Protein AF-A0A7R6RC54-F1 (afdb_monomer_lite)

Sequence (74 aa):
MIGATLLTSEGQRQGYEIYFKASRSGQRGGLIKLFVQSAHVRDASHKSSQPKKKIGLFVILHNIQTNQPIREPK

Structure (mmCIF, N/CA/C/O backbone):
data_AF-A0A7R6RC54-F1
#
_entry.id   AF-A0A7R6RC54-F1
#
loop_
_atom_site.group_PDB
_atom_site.id
_atom_site.type_symbol
_atom_site.label_atom_id
_atom_site.label_alt_id
_atom_site.label_comp_id
_atom_site.label_asym_id
_atom_site.label_entity_id
_atom_site.label_seq_id
_atom_site.pdbx_PDB_ins_code
_atom_site.Cartn_x
_atom_site.Cartn_y
_atom_site.Cartn_z
_atom_site.occupancy
_atom_site.B_iso_or_equiv
_atom_site.auth_seq_id
_atom_site.auth_comp_id
_atom_site.auth_asym_id
_ato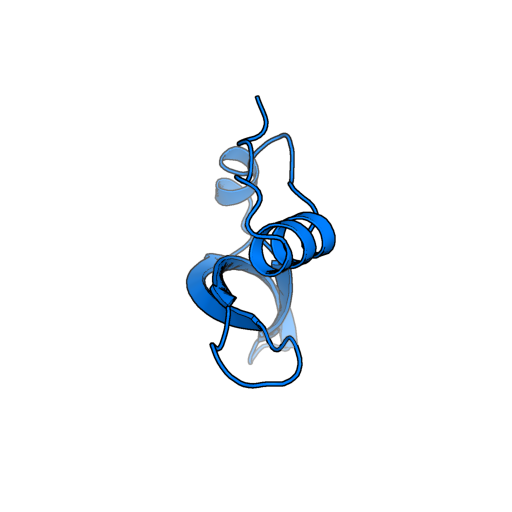m_site.auth_atom_id
_atom_site.pdbx_PDB_model_num
ATOM 1 N N . MET A 1 1 ? 1.545 2.279 -1.237 1.00 67.00 1 MET A N 1
ATOM 2 C CA . MET A 1 1 ? 2.277 1.913 -2.463 1.00 67.00 1 MET A CA 1
ATOM 3 C C . MET A 1 1 ? 3.584 1.246 -2.078 1.00 67.00 1 MET A C 1
ATOM 5 O O . MET A 1 1 ? 4.339 1.832 -1.310 1.00 67.00 1 MET A O 1
ATOM 9 N N . ILE A 1 2 ? 3.840 0.043 -2.584 1.00 69.88 2 ILE A N 1
ATOM 10 C CA . ILE A 1 2 ? 5.130 -0.648 -2.447 1.00 69.88 2 ILE A CA 1
ATOM 11 C C . ILE A 1 2 ? 5.712 -0.800 -3.853 1.00 69.88 2 ILE A C 1
ATOM 13 O O . ILE A 1 2 ? 4.979 -1.079 -4.803 1.00 69.88 2 ILE A O 1
ATOM 17 N N . GLY A 1 3 ? 7.016 -0.561 -3.992 1.00 73.94 3 GLY A N 1
ATOM 18 C CA . GLY A 1 3 ? 7.739 -0.895 -5.214 1.00 73.94 3 GLY A CA 1
ATOM 19 C C . GLY A 1 3 ? 8.159 -2.357 -5.175 1.00 73.94 3 GLY A C 1
ATOM 20 O O . GLY A 1 3 ? 8.750 -2.780 -4.186 1.00 73.94 3 GLY A O 1
ATOM 21 N N . ALA A 1 4 ? 7.873 -3.096 -6.239 1.00 75.31 4 ALA A N 1
ATOM 22 C CA . ALA A 1 4 ? 8.388 -4.444 -6.445 1.00 75.31 4 ALA A CA 1
ATOM 23 C C . ALA A 1 4 ? 9.260 -4.462 -7.702 1.00 75.31 4 ALA A C 1
ATOM 25 O O . ALA A 1 4 ? 9.013 -3.704 -8.639 1.00 75.31 4 ALA A O 1
ATOM 26 N N . THR A 1 5 ? 10.271 -5.324 -7.725 1.00 78.81 5 THR A N 1
ATOM 27 C CA . THR A 1 5 ? 11.094 -5.562 -8.914 1.00 78.81 5 THR A CA 1
ATOM 28 C C . THR A 1 5 ? 10.994 -7.038 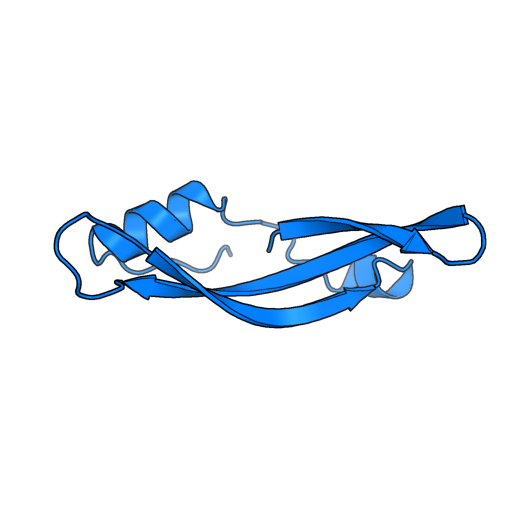-9.247 1.00 78.81 5 THR A C 1
ATOM 30 O O . THR A 1 5 ? 11.274 -7.872 -8.388 1.00 78.81 5 THR A O 1
ATOM 33 N N . LEU A 1 6 ? 10.588 -7.347 -10.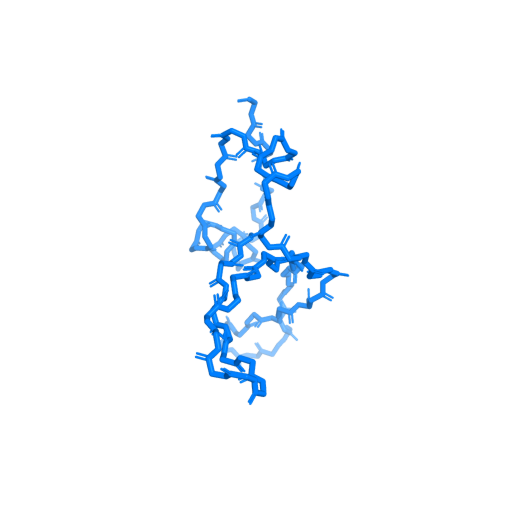474 1.00 79.38 6 LEU A N 1
ATOM 34 C CA . LEU A 1 6 ? 10.505 -8.709 -10.993 1.00 79.38 6 LEU A CA 1
ATOM 35 C C . LEU A 1 6 ? 11.544 -8.900 -12.103 1.00 79.38 6 LEU A C 1
ATOM 37 O O . LEU A 1 6 ? 11.912 -7.942 -12.785 1.00 79.38 6 LEU A O 1
ATOM 41 N N . LEU A 1 7 ? 12.023 -10.132 -12.263 1.00 83.44 7 LEU A N 1
ATOM 42 C CA . LEU A 1 7 ? 12.813 -10.554 -13.420 1.00 83.44 7 LEU A CA 1
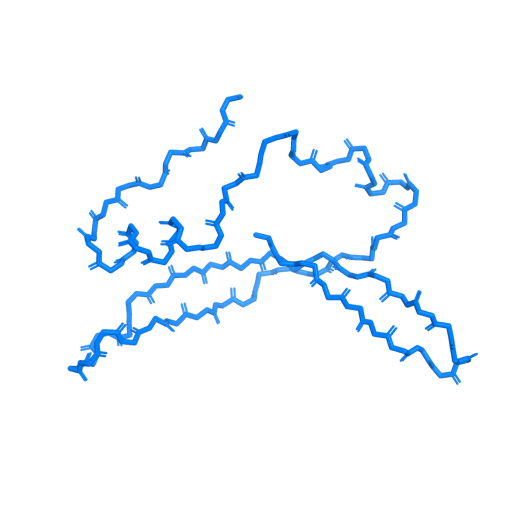ATOM 43 C C . LEU A 1 7 ? 11.854 -11.097 -14.481 1.00 83.44 7 LEU A C 1
ATOM 45 O O . LEU A 1 7 ? 11.044 -11.972 -14.173 1.00 83.44 7 LEU A O 1
ATOM 49 N N . THR A 1 8 ? 11.920 -10.561 -15.698 1.00 79.62 8 THR A N 1
ATOM 50 C CA . THR A 1 8 ? 11.147 -11.080 -16.833 1.00 79.62 8 THR A CA 1
ATOM 51 C C . THR A 1 8 ? 11.772 -12.362 -17.377 1.00 79.62 8 THR A C 1
ATOM 53 O O . THR A 1 8 ? 12.913 -12.705 -17.056 1.00 79.62 8 THR A O 1
ATOM 56 N N . SER A 1 9 ? 11.029 -13.061 -18.236 1.00 81.56 9 SER A N 1
ATOM 57 C CA . SER A 1 9 ? 11.512 -14.206 -19.017 1.00 81.56 9 SER A CA 1
ATOM 58 C C . SER A 1 9 ? 12.767 -13.887 -19.831 1.00 81.56 9 SER A C 1
ATOM 60 O O . SER A 1 9 ? 13.610 -14.761 -20.009 1.00 81.56 9 SER A O 1
ATOM 62 N N . GLU A 1 10 ? 12.935 -12.637 -20.273 1.00 85.06 10 GLU A N 1
ATOM 63 C CA . GLU A 1 10 ? 14.127 -12.178 -21.000 1.00 85.06 10 GLU A CA 1
ATOM 64 C C . GLU A 1 10 ? 15.274 -11.735 -20.069 1.00 85.06 10 GLU A C 1
ATOM 66 O O . GLU A 1 10 ? 16.252 -11.140 -20.521 1.00 85.06 10 GLU A O 1
ATOM 71 N N . GLY A 1 11 ? 15.159 -11.967 -18.756 1.00 82.56 11 GLY A N 1
ATOM 72 C CA . GLY A 1 11 ? 16.160 -11.573 -17.761 1.00 82.56 11 GLY A CA 1
ATOM 73 C C . GLY A 1 11 ? 16.200 -10.072 -17.454 1.00 82.56 11 GLY A C 1
ATOM 74 O O . GLY A 1 11 ? 17.093 -9.618 -16.734 1.00 82.56 11 GLY A O 1
ATOM 75 N N . GLN A 1 12 ? 15.245 -9.281 -17.956 1.00 83.44 12 GLN A N 1
ATOM 76 C CA . GLN A 1 12 ? 15.189 -7.848 -17.677 1.00 83.44 12 GLN A CA 1
ATOM 77 C C . GLN A 1 12 ? 14.527 -7.565 -16.327 1.00 83.44 12 GLN A C 1
ATOM 79 O O . GLN A 1 12 ? 13.604 -8.254 -15.894 1.00 83.44 12 GLN A O 1
ATOM 84 N N . ARG A 1 13 ? 14.997 -6.523 -15.633 1.00 82.56 13 ARG A N 1
ATOM 85 C CA . ARG A 1 13 ? 14.384 -6.068 -14.379 1.00 82.56 13 ARG A CA 1
ATOM 86 C C . ARG A 1 13 ? 13.213 -5.147 -14.693 1.00 82.56 13 ARG A C 1
ATOM 88 O O . ARG A 1 13 ? 13.426 -4.009 -15.103 1.00 82.56 13 ARG A O 1
ATOM 95 N N . GLN A 1 14 ? 11.996 -5.604 -14.420 1.00 83.69 14 GLN A N 1
ATOM 96 C CA . GLN A 1 14 ? 10.788 -4.799 -14.550 1.00 83.69 14 GLN A CA 1
ATOM 97 C C . GLN A 1 14 ? 10.321 -4.319 -13.175 1.00 83.69 14 GLN A C 1
ATOM 99 O O . GLN A 1 14 ? 10.018 -5.105 -12.274 1.00 83.69 14 GLN A O 1
ATOM 104 N N . GLY A 1 15 ? 10.269 -2.999 -13.004 1.00 81.75 15 GLY A N 1
ATOM 105 C CA . GLY A 1 15 ? 9.707 -2.380 -11.809 1.00 81.75 15 GLY A CA 1
ATOM 106 C C . GLY A 1 15 ? 8.182 -2.351 -11.868 1.00 81.75 15 GLY A C 1
ATOM 107 O O . GLY A 1 15 ? 7.612 -1.997 -12.899 1.00 81.75 15 GLY A O 1
ATOM 108 N N . TYR A 1 16 ? 7.538 -2.643 -10.743 1.00 80.62 16 TYR A N 1
ATOM 109 C CA . TYR A 1 16 ? 6.099 -2.540 -10.543 1.00 80.62 16 TYR A CA 1
ATOM 110 C C . TYR A 1 16 ? 5.776 -1.638 -9.359 1.00 80.62 16 TYR A C 1
ATOM 112 O O . TYR A 1 16 ? 6.525 -1.518 -8.383 1.00 80.62 16 TYR A O 1
ATOM 120 N N . GLU A 1 17 ? 4.620 -1.006 -9.450 1.00 80.19 17 GLU A N 1
ATOM 121 C CA . GLU A 1 17 ? 4.018 -0.203 -8.413 1.00 80.19 17 GLU A CA 1
ATOM 122 C C . GLU A 1 17 ? 2.717 -0.847 -7.956 1.00 80.19 17 GLU A C 1
ATOM 124 O O . GLU A 1 17 ? 1.778 -0.975 -8.735 1.00 80.19 17 GLU A O 1
ATOM 129 N N . ILE A 1 18 ? 2.673 -1.266 -6.692 1.00 81.31 18 ILE A N 1
ATOM 130 C CA . ILE A 1 18 ? 1.541 -2.010 -6.142 1.00 81.31 18 ILE A CA 1
ATOM 131 C C . ILE A 1 18 ? 0.772 -1.119 -5.168 1.00 81.31 18 ILE A C 1
ATOM 133 O O . ILE A 1 18 ? 1.328 -0.596 -4.189 1.00 81.31 18 ILE A O 1
ATOM 137 N N . TYR A 1 19 ? -0.524 -0.979 -5.426 1.00 82.00 19 TYR A N 1
ATOM 138 C CA . TYR A 1 19 ? -1.489 -0.300 -4.575 1.00 82.00 19 TYR A CA 1
ATOM 139 C C . TYR A 1 19 ? -2.251 -1.341 -3.765 1.00 82.00 19 TYR A C 1
ATOM 141 O O . TYR A 1 19 ? -2.674 -2.373 -4.283 1.00 82.00 19 TYR A O 1
ATOM 149 N N . PHE A 1 20 ? -2.414 -1.082 -2.473 1.00 84.38 20 PHE A N 1
ATOM 150 C CA . PHE A 1 20 ? -3.060 -2.006 -1.552 1.00 84.38 20 PHE A CA 1
ATOM 151 C C . PHE A 1 20 ? -3.949 -1.259 -0.569 1.00 84.38 20 PHE A C 1
ATOM 153 O O . PHE A 1 20 ? -3.683 -0.110 -0.211 1.00 84.38 20 PHE A O 1
ATOM 160 N N . LYS A 1 21 ? -4.974 -1.960 -0.095 1.00 86.62 21 LYS A N 1
ATOM 161 C CA . LYS A 1 21 ? -5.796 -1.583 1.049 1.00 86.62 21 LYS A CA 1
ATOM 162 C C . LYS A 1 21 ? -5.353 -2.404 2.254 1.00 86.62 21 LYS A C 1
ATOM 164 O O . LYS A 1 21 ? -5.056 -3.587 2.121 1.00 86.62 21 LYS A O 1
ATOM 169 N N . ALA A 1 22 ? -5.317 -1.786 3.427 1.00 88.19 22 ALA A N 1
ATOM 170 C CA . ALA A 1 22 ? -5.000 -2.465 4.677 1.00 88.19 22 ALA A CA 1
ATOM 171 C C . ALA A 1 22 ? -6.241 -2.531 5.576 1.00 88.19 22 ALA A C 1
ATOM 173 O O . ALA A 1 22 ? -7.029 -1.585 5.614 1.00 88.19 22 ALA A O 1
ATOM 174 N N . SER A 1 23 ? -6.423 -3.632 6.306 1.00 88.56 23 SER A N 1
ATOM 175 C CA . SER A 1 23 ? -7.452 -3.739 7.346 1.00 88.56 23 SER A CA 1
ATOM 176 C C . SER A 1 23 ? -6.994 -4.602 8.521 1.00 88.56 23 SER A C 1
ATOM 178 O O . SER A 1 23 ? -6.074 -5.412 8.405 1.00 88.56 23 SER A O 1
ATOM 180 N N . ARG A 1 24 ? -7.635 -4.437 9.682 1.00 87.25 24 ARG A N 1
ATOM 181 C CA . ARG A 1 24 ? -7.379 -5.297 10.844 1.00 87.25 24 ARG A CA 1
ATOM 182 C C . ARG A 1 24 ? -7.887 -6.713 10.565 1.00 87.25 24 ARG A C 1
ATOM 184 O O . ARG A 1 24 ? -8.974 -6.890 10.020 1.00 87.25 24 ARG A O 1
ATOM 191 N N . SER A 1 25 ? -7.118 -7.730 10.957 1.00 83.19 25 SER A N 1
ATOM 192 C CA . SER A 1 25 ? -7.526 -9.126 10.746 1.00 83.19 25 SER A CA 1
ATOM 193 C C . SER A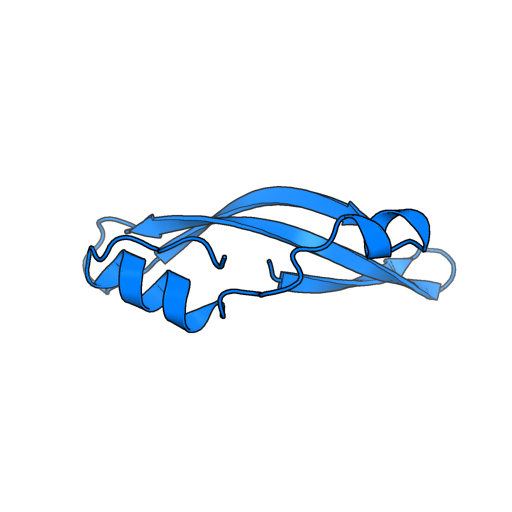 1 25 ? -8.686 -9.573 11.644 1.00 83.19 25 SER A C 1
ATOM 195 O O . SER A 1 25 ? -9.358 -10.542 11.295 1.00 83.19 25 SER A O 1
ATOM 197 N N . GLY A 1 26 ? -8.925 -8.869 12.761 1.00 74.75 26 GLY A N 1
ATOM 198 C CA . GLY A 1 26 ? -9.917 -9.216 13.787 1.00 74.75 26 GLY A CA 1
ATOM 199 C C . GLY A 1 26 ? -9.470 -10.332 14.742 1.00 74.75 26 GLY A C 1
ATOM 200 O O . GLY A 1 26 ? -10.121 -10.558 15.755 1.00 74.75 26 GLY A O 1
ATOM 201 N N . GLN A 1 27 ? -8.350 -11.004 14.457 1.00 73.44 27 GLN A N 1
ATOM 202 C CA . GLN A 1 27 ? -7.794 -12.065 15.297 1.00 73.44 27 GLN A CA 1
ATOM 203 C C . GLN A 1 27 ? -6.912 -11.483 16.415 1.00 73.44 27 GLN A C 1
ATOM 205 O O . GLN A 1 27 ? -6.249 -10.455 16.233 1.00 73.44 27 GLN A O 1
ATOM 210 N N . ARG A 1 28 ? -6.887 -12.146 17.584 1.00 63.75 28 ARG A N 1
ATOM 211 C CA . ARG A 1 28 ? -5.941 -11.825 18.670 1.00 63.75 28 ARG A CA 1
ATOM 212 C C . ARG A 1 28 ? -4.514 -11.926 18.120 1.00 63.75 28 ARG A C 1
ATOM 214 O O . ARG A 1 28 ? -4.153 -12.961 17.576 1.00 63.75 28 ARG A O 1
ATOM 221 N N . GLY A 1 29 ? -3.726 -10.856 18.251 1.00 68.44 29 GLY A N 1
ATOM 222 C CA . GLY A 1 29 ? -2.321 -10.838 17.813 1.00 68.44 29 GLY A CA 1
ATOM 223 C C . GLY A 1 29 ? -1.917 -9.700 16.872 1.00 68.44 29 GLY A C 1
ATOM 224 O O . GLY A 1 29 ? -0.800 -9.706 16.372 1.00 68.44 29 GLY A O 1
ATOM 225 N N . GLY A 1 30 ? -2.783 -8.714 16.608 1.00 74.19 30 GLY A N 1
ATOM 226 C CA . GLY A 1 30 ? -2.369 -7.480 15.915 1.00 74.19 30 GLY A CA 1
ATOM 227 C C . GLY A 1 30 ? -2.045 -7.637 14.422 1.00 74.19 30 GLY A C 1
ATOM 228 O O . GLY A 1 30 ? -1.489 -6.717 13.819 1.00 74.19 30 GLY A O 1
ATOM 229 N N . LEU A 1 31 ? -2.413 -8.768 13.812 1.00 83.19 31 LEU A N 1
ATOM 230 C CA . LEU 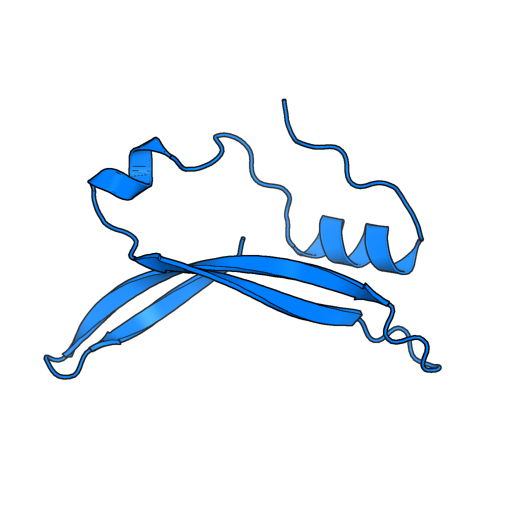A 1 31 ? -2.185 -9.039 12.391 1.00 83.19 31 LEU A CA 1
ATOM 231 C C . LEU A 1 31 ? -3.006 -8.092 11.499 1.00 83.19 31 LEU A C 1
ATOM 233 O O . LEU A 1 31 ? -4.198 -7.856 11.742 1.00 83.19 31 LEU A O 1
ATOM 237 N N . ILE A 1 32 ? -2.375 -7.601 10.431 1.00 86.44 32 ILE A N 1
ATOM 238 C CA . ILE A 1 32 ? -2.975 -6.726 9.417 1.00 86.44 32 ILE A CA 1
ATOM 239 C C . ILE A 1 32 ? -3.133 -7.508 8.114 1.00 86.44 32 ILE A C 1
ATOM 241 O O . ILE A 1 32 ? -2.211 -8.184 7.666 1.00 86.44 32 ILE A O 1
ATOM 245 N N . LYS A 1 33 ? -4.302 -7.382 7.486 1.00 88.31 33 LYS A N 1
ATOM 246 C CA . LYS A 1 33 ? -4.575 -7.894 6.144 1.00 88.31 33 LYS A CA 1
ATOM 247 C C . LYS A 1 33 ? -4.186 -6.835 5.117 1.00 88.31 33 LYS A C 1
ATOM 249 O O . LYS A 1 33 ? -4.632 -5.692 5.222 1.00 88.31 33 LYS A O 1
ATOM 254 N N . LEU A 1 34 ? -3.384 -7.221 4.129 1.00 88.06 34 LEU A N 1
ATOM 255 C CA . LEU A 1 34 ? -3.055 -6.400 2.965 1.00 88.06 34 LEU A CA 1
ATOM 256 C C . LEU A 1 34 ? -3.763 -6.975 1.740 1.00 88.06 34 LEU A C 1
ATOM 258 O O . LEU A 1 34 ? -3.529 -8.118 1.363 1.00 88.06 34 LEU A O 1
ATOM 262 N N . PHE A 1 35 ? -4.623 -6.175 1.123 1.00 86.25 35 PHE A N 1
ATOM 263 C CA . PHE A 1 35 ? -5.352 -6.530 -0.087 1.00 86.25 35 PHE A CA 1
ATOM 264 C C . PHE A 1 35 ? -4.763 -5.758 -1.253 1.00 86.25 35 PHE A C 1
ATOM 266 O O . PHE A 1 35 ? -4.856 -4.530 -1.280 1.00 86.25 35 PHE A O 1
ATOM 273 N N . VAL A 1 36 ? -4.182 -6.460 -2.221 1.00 82.62 36 VAL A N 1
ATOM 274 C CA . VAL A 1 36 ? -3.750 -5.839 -3.477 1.00 82.62 36 VAL A CA 1
ATOM 275 C C . VAL A 1 36 ? -4.985 -5.286 -4.192 1.00 82.62 36 VAL A C 1
ATOM 277 O O . VAL A 1 36 ? -5.998 -5.969 -4.299 1.00 82.62 36 VAL A O 1
ATOM 280 N N . GLN A 1 37 ? -4.926 -4.022 -4.604 1.00 82.12 37 GLN A N 1
ATOM 281 C CA . GLN A 1 37 ? -5.996 -3.340 -5.339 1.00 82.12 37 GLN A CA 1
ATOM 282 C C . GLN A 1 37 ? -5.636 -3.224 -6.820 1.00 82.12 37 GLN A C 1
ATOM 284 O O . GLN A 1 37 ? -6.446 -3.551 -7.679 1.00 82.12 37 GLN A O 1
ATOM 289 N N . SER A 1 38 ? -4.408 -2.797 -7.115 1.00 79.06 38 SER A N 1
ATOM 290 C CA . SER A 1 38 ? -3.881 -2.725 -8.476 1.00 79.06 38 SER A CA 1
ATOM 291 C C . SER A 1 38 ? -2.358 -2.843 -8.479 1.00 79.06 38 SER A C 1
ATOM 293 O O . SER A 1 38 ? -1.695 -2.617 -7.459 1.00 79.06 38 SER A O 1
ATOM 295 N N . ALA A 1 39 ? -1.800 -3.204 -9.632 1.00 80.75 39 ALA A N 1
ATOM 296 C CA . ALA A 1 39 ? -0.368 -3.205 -9.882 1.00 80.75 39 ALA A CA 1
ATOM 297 C C . ALA A 1 39 ? -0.097 -2.609 -11.266 1.00 80.75 39 ALA A C 1
ATOM 299 O O . ALA A 1 39 ? -0.707 -3.026 -12.248 1.00 80.75 39 ALA A O 1
ATOM 300 N N . HIS A 1 40 ? 0.814 -1.644 -11.338 1.00 80.88 40 HIS A N 1
ATOM 301 C CA . HIS A 1 40 ? 1.157 -0.941 -12.571 1.00 80.88 40 HIS A CA 1
ATOM 302 C C . HIS A 1 40 ? 2.640 -1.094 -12.883 1.00 80.88 40 HIS A C 1
ATOM 304 O O . HIS A 1 40 ? 3.481 -1.095 -11.981 1.00 80.88 40 HIS A O 1
ATOM 310 N N . VAL A 1 41 ? 2.967 -1.223 -14.166 1.00 81.94 41 VAL A N 1
ATOM 311 C CA . VAL A 1 41 ? 4.353 -1.238 -14.633 1.00 81.94 41 VAL A CA 1
ATOM 312 C C . VAL A 1 41 ? 4.951 0.154 -14.436 1.00 81.94 41 VAL A C 1
ATOM 314 O O . VAL A 1 41 ? 4.332 1.167 -14.755 1.00 81.94 41 VAL A O 1
ATOM 317 N N . ARG A 1 42 ? 6.170 0.221 -13.898 1.00 75.62 42 ARG A N 1
ATOM 318 C CA . ARG A 1 42 ? 6.931 1.469 -13.811 1.00 75.62 42 ARG A CA 1
ATOM 319 C C . ARG A 1 42 ? 7.557 1.776 -15.164 1.00 75.62 42 ARG A C 1
ATOM 321 O O . ARG A 1 42 ? 8.728 1.480 -15.387 1.00 75.62 42 ARG A O 1
ATOM 328 N N . ASP A 1 43 ? 6.768 2.360 -16.050 1.00 77.75 43 ASP A N 1
ATOM 329 C CA . ASP A 1 43 ? 7.233 2.919 -17.316 1.00 77.75 43 ASP A CA 1
ATOM 330 C C . ASP A 1 43 ? 7.377 4.454 -17.238 1.00 77.75 43 ASP A C 1
ATOM 332 O O . ASP A 1 43 ? 7.072 5.094 -16.224 1.00 77.75 43 ASP A O 1
ATOM 336 N N . ALA A 1 44 ? 7.917 5.057 -18.300 1.00 68.88 44 ALA A N 1
ATOM 337 C CA . ALA A 1 44 ? 8.130 6.502 -18.365 1.00 68.88 44 ALA A CA 1
ATOM 338 C C . ALA A 1 44 ? 6.812 7.299 -18.304 1.00 68.88 44 ALA A C 1
ATOM 340 O O . ALA A 1 44 ? 6.798 8.395 -17.745 1.00 68.88 44 ALA A O 1
ATOM 341 N N . SER A 1 45 ? 5.709 6.736 -18.808 1.00 67.88 45 SER A N 1
ATOM 342 C CA . SER A 1 45 ? 4.374 7.337 -18.734 1.00 67.88 45 SER A CA 1
ATOM 343 C C . SER A 1 45 ? 3.781 7.315 -17.323 1.00 67.88 45 SER A C 1
ATOM 345 O O . SER A 1 45 ? 3.117 8.272 -16.939 1.00 67.88 45 SER A O 1
ATOM 347 N N . HIS A 1 46 ? 4.063 6.290 -16.515 1.00 65.19 46 HIS A N 1
ATOM 348 C CA . HIS A 1 46 ? 3.549 6.158 -15.147 1.00 65.19 46 HIS A CA 1
ATOM 349 C C . HIS A 1 46 ? 4.315 7.006 -14.123 1.00 65.19 46 HIS A C 1
ATOM 351 O O . HIS A 1 46 ? 3.817 7.282 -13.033 1.00 65.19 46 HIS A O 1
ATOM 357 N N . LYS A 1 47 ? 5.528 7.471 -14.452 1.00 62.69 47 LYS A N 1
ATOM 358 C CA . LYS A 1 47 ? 6.268 8.399 -13.576 1.00 62.69 47 LYS A CA 1
ATOM 359 C C . LYS A 1 47 ? 5.518 9.714 -13.331 1.00 62.69 47 LYS A C 1
ATOM 361 O O . LYS A 1 47 ? 5.707 10.303 -12.270 1.00 62.69 47 LYS A O 1
ATOM 366 N N . SER A 1 48 ? 4.694 10.177 -14.274 1.00 59.66 48 SER A N 1
ATOM 367 C CA . SER A 1 48 ? 3.968 11.451 -14.155 1.00 59.66 48 SER A CA 1
ATOM 368 C C . SER A 1 48 ? 2.701 11.360 -13.293 1.00 59.66 48 SER A C 1
ATOM 370 O O . SER A 1 48 ? 2.288 12.373 -12.732 1.00 59.66 48 SER A O 1
ATOM 372 N N . SER A 1 49 ? 2.116 10.165 -13.137 1.00 64.56 49 SER A N 1
ATOM 373 C CA . SER A 1 49 ? 0.898 9.924 -12.347 1.00 64.56 49 SER A CA 1
ATOM 374 C C . SER A 1 49 ? 1.174 9.608 -10.873 1.00 64.56 49 SER A C 1
ATOM 376 O O . SER A 1 49 ? 0.242 9.477 -10.078 1.00 64.56 49 SER A O 1
ATOM 378 N N . GLN A 1 50 ? 2.446 9.500 -10.476 1.00 66.69 50 GLN A N 1
ATOM 379 C CA . GLN A 1 50 ? 2.810 9.154 -9.108 1.00 66.69 50 GLN A CA 1
ATOM 380 C C . GLN A 1 50 ? 2.481 10.297 -8.123 1.00 66.69 50 GLN A C 1
ATOM 382 O O . GLN A 1 50 ? 2.855 11.449 -8.365 1.00 66.69 50 GLN A O 1
ATOM 387 N N . PRO A 1 51 ? 1.877 10.001 -6.952 1.00 66.94 51 PRO A N 1
ATOM 388 C CA . PRO A 1 51 ? 1.693 10.994 -5.901 1.00 66.94 51 PRO A CA 1
ATOM 389 C C . PRO A 1 51 ? 3.035 11.601 -5.477 1.00 66.94 51 PRO A C 1
ATOM 391 O O . PRO A 1 51 ? 3.958 10.879 -5.082 1.00 66.94 51 PRO A O 1
ATOM 394 N N . LYS A 1 52 ? 3.135 12.937 -5.510 1.00 71.44 52 LYS A N 1
ATOM 395 C CA . LYS A 1 52 ? 4.353 13.681 -5.126 1.00 71.44 52 LYS A CA 1
ATOM 396 C C . LYS A 1 52 ? 4.768 13.424 -3.676 1.00 71.44 52 LYS A C 1
ATOM 398 O O . LYS A 1 52 ? 5.949 13.477 -3.347 1.00 71.44 52 LYS A O 1
ATOM 403 N N . LYS A 1 53 ? 3.800 13.124 -2.810 1.00 72.75 53 LYS A N 1
ATOM 404 C CA . LYS A 1 53 ? 4.012 12.771 -1.407 1.00 72.75 53 LYS A CA 1
ATOM 405 C C . LYS A 1 53 ? 3.489 11.369 -1.147 1.00 72.75 53 LYS A C 1
ATOM 407 O O . LYS A 1 53 ? 2.352 11.040 -1.475 1.00 72.75 53 LYS A O 1
ATOM 412 N N . LYS A 1 54 ? 4.335 10.544 -0.539 1.00 74.19 54 LYS A N 1
ATOM 413 C CA . LYS A 1 54 ? 4.040 9.143 -0.236 1.00 74.19 54 LYS A CA 1
ATOM 414 C C . LYS A 1 54 ? 3.815 9.000 1.262 1.00 74.19 54 LYS A C 1
ATOM 416 O O . LYS A 1 54 ? 4.616 9.491 2.051 1.00 74.19 54 LYS A O 1
ATOM 421 N N . ILE A 1 55 ? 2.754 8.300 1.653 1.00 77.38 55 ILE A N 1
ATOM 422 C CA . ILE A 1 55 ? 2.595 7.845 3.037 1.00 77.38 55 ILE A CA 1
ATOM 423 C C . ILE A 1 55 ? 3.420 6.566 3.196 1.00 77.38 55 ILE A C 1
ATOM 425 O O . ILE A 1 55 ? 3.263 5.621 2.416 1.00 77.38 55 ILE A O 1
ATOM 429 N N . GLY A 1 56 ? 4.308 6.535 4.190 1.00 80.38 56 GLY A N 1
ATOM 430 C CA . GLY A 1 56 ? 5.097 5.345 4.502 1.00 80.38 56 GLY A CA 1
ATOM 431 C C . GLY A 1 56 ? 4.210 4.170 4.926 1.00 80.38 56 GLY A C 1
ATOM 432 O O . GLY A 1 56 ? 3.220 4.360 5.632 1.00 80.38 56 GLY A O 1
ATOM 433 N N . LEU A 1 57 ? 4.580 2.946 4.532 1.00 82.25 57 LEU A N 1
ATOM 434 C CA . LEU A 1 57 ? 3.821 1.735 4.870 1.00 82.25 57 LEU A CA 1
ATOM 435 C C . LEU A 1 57 ? 3.598 1.612 6.384 1.00 82.25 57 LEU A C 1
ATOM 437 O O . LEU A 1 57 ? 2.475 1.377 6.810 1.00 82.25 57 LEU A O 1
ATOM 441 N N . PHE A 1 58 ? 4.627 1.848 7.198 1.00 85.38 58 PHE A N 1
ATOM 442 C CA . PHE A 1 58 ? 4.531 1.762 8.659 1.00 85.38 58 PHE A CA 1
ATOM 443 C C . PHE A 1 58 ? 3.479 2.703 9.258 1.00 85.38 58 PHE A C 1
ATOM 445 O O . PHE A 1 58 ? 2.786 2.316 10.192 1.00 85.38 58 PHE A O 1
ATOM 452 N N . VAL A 1 59 ? 3.299 3.899 8.685 1.00 86.25 59 VAL A N 1
ATOM 453 C CA . VAL A 1 59 ? 2.267 4.855 9.122 1.00 86.25 59 VAL A CA 1
ATOM 454 C C . VAL A 1 59 ? 0.873 4.309 8.823 1.00 86.25 59 VAL A C 1
ATOM 456 O O . VAL A 1 59 ? -0.004 4.349 9.681 1.00 86.25 59 VAL A O 1
ATOM 459 N N . ILE A 1 60 ? 0.679 3.748 7.625 1.00 85.88 60 ILE A N 1
ATOM 460 C CA . ILE A 1 60 ? -0.578 3.092 7.239 1.00 85.88 60 ILE A CA 1
ATOM 461 C C . ILE A 1 60 ? -0.881 1.946 8.210 1.00 85.88 60 ILE A C 1
ATOM 463 O O . ILE A 1 60 ? -1.985 1.871 8.744 1.00 85.88 60 ILE A O 1
ATOM 467 N N . LEU A 1 61 ? 0.097 1.075 8.470 1.00 86.94 61 LEU A N 1
ATOM 468 C CA . LEU A 1 61 ? -0.076 -0.088 9.342 1.00 86.94 61 LEU A CA 1
ATOM 469 C C . LEU A 1 61 ? -0.403 0.318 10.786 1.00 86.94 61 LEU A C 1
ATOM 471 O O . LEU A 1 61 ? -1.384 -0.173 11.347 1.00 86.94 61 LEU A O 1
ATOM 475 N N . HIS A 1 62 ? 0.361 1.257 11.351 1.00 88.38 62 HIS A N 1
ATOM 476 C CA . HIS A 1 62 ? 0.142 1.781 12.698 1.00 88.38 62 HIS A CA 1
ATOM 477 C C . HIS A 1 62 ? -1.251 2.401 12.845 1.00 88.38 62 HIS A C 1
ATOM 479 O O . HIS A 1 62 ? -1.975 2.097 13.794 1.00 88.38 62 HIS A O 1
ATOM 485 N N . ASN A 1 63 ? -1.665 3.237 11.890 1.00 89.88 63 ASN A N 1
ATOM 486 C CA . ASN A 1 63 ? -2.969 3.895 11.937 1.00 89.88 63 ASN A CA 1
ATOM 487 C C . ASN A 1 63 ? -4.121 2.889 11.819 1.00 89.88 63 ASN A C 1
ATOM 489 O O . ASN A 1 63 ? -5.108 2.999 12.540 1.00 89.88 63 ASN A O 1
ATOM 493 N N . ILE A 1 64 ? -3.984 1.853 10.985 1.00 88.81 64 ILE A N 1
ATOM 494 C CA . ILE A 1 64 ? -4.982 0.778 10.888 1.00 88.81 64 ILE A CA 1
ATOM 495 C C . ILE A 1 64 ? -5.087 -0.013 12.198 1.00 88.81 64 ILE A C 1
ATOM 497 O O . ILE A 1 64 ? -6.201 -0.325 12.627 1.00 88.81 64 ILE A O 1
ATOM 501 N N . GLN A 1 65 ? -3.962 -0.312 12.855 1.00 86.69 65 GLN A N 1
ATOM 502 C CA . GLN A 1 65 ? -3.945 -0.987 14.159 1.00 86.69 65 GLN A CA 1
ATOM 503 C C . GLN A 1 65 ? -4.583 -0.139 15.263 1.00 86.69 65 GLN A C 1
ATOM 505 O O . GLN A 1 65 ? -5.385 -0.656 16.038 1.00 86.69 65 GLN A O 1
ATOM 510 N N . THR A 1 66 ? -4.268 1.155 15.301 1.00 89.44 66 THR A N 1
ATOM 511 C CA . THR A 1 66 ? -4.728 2.103 16.334 1.00 89.44 66 THR A CA 1
ATOM 512 C C . THR A 1 66 ? -6.061 2.783 16.007 1.00 89.44 66 THR A C 1
ATOM 514 O O . THR A 1 66 ? -6.527 3.631 16.764 1.00 89.44 66 THR A O 1
ATOM 517 N N . ASN A 1 67 ? -6.704 2.396 14.900 1.00 86.31 67 ASN A N 1
ATOM 518 C CA . ASN A 1 67 ? -7.958 2.967 14.403 1.00 86.31 67 ASN A CA 1
ATOM 519 C C . ASN A 1 67 ? -7.915 4.486 14.149 1.00 86.31 67 ASN A C 1
ATOM 521 O O . ASN A 1 67 ? -8.901 5.189 14.366 1.00 86.31 67 ASN A O 1
ATOM 525 N N . GLN A 1 68 ? -6.772 4.989 13.692 1.00 88.69 68 GLN A N 1
ATOM 526 C CA . GLN A 1 68 ? -6.591 6.387 13.321 1.00 88.69 68 GLN A CA 1
ATOM 527 C C . GLN A 1 68 ? -6.882 6.595 11.826 1.00 88.69 68 GLN A C 1
ATOM 529 O O . GLN A 1 68 ? -6.474 5.774 10.997 1.00 88.69 68 GLN A O 1
ATOM 534 N N . PRO A 1 69 ? -7.554 7.694 11.437 1.00 86.06 69 PRO A N 1
ATOM 535 C CA . PRO A 1 69 ? -7.763 8.017 10.033 1.00 86.06 69 PRO A CA 1
ATOM 536 C C . PRO A 1 69 ? -6.426 8.311 9.337 1.00 86.06 69 PRO A C 1
ATOM 538 O O . PRO A 1 69 ? -5.564 9.020 9.861 1.00 86.06 69 PRO A O 1
ATOM 541 N N . ILE A 1 70 ? -6.253 7.785 8.124 1.00 83.56 70 ILE A N 1
ATOM 542 C CA . ILE A 1 70 ? -5.090 8.082 7.282 1.00 83.56 70 ILE A CA 1
ATOM 543 C C . ILE A 1 70 ? -5.402 9.356 6.499 1.00 83.56 70 ILE A C 1
ATOM 545 O O . ILE A 1 70 ? -6.316 9.373 5.681 1.00 83.56 70 ILE A O 1
ATOM 549 N N . ARG A 1 71 ? -4.656 10.431 6.761 1.00 81.00 71 ARG A N 1
ATOM 550 C CA . ARG A 1 71 ? -4.796 11.689 6.019 1.00 81.00 71 ARG A CA 1
ATOM 551 C C . ARG A 1 71 ? -4.084 11.570 4.682 1.00 81.00 71 ARG A C 1
ATOM 553 O O . ARG A 1 71 ? -2.900 11.234 4.646 1.00 81.00 71 ARG A O 1
ATOM 560 N N . GLU A 1 72 ? -4.795 11.872 3.606 1.00 71.81 72 GLU A N 1
ATOM 561 C CA . GLU A 1 72 ? -4.184 11.942 2.287 1.00 71.81 72 GLU A CA 1
ATOM 562 C C . GLU A 1 72 ? -3.168 13.091 2.244 1.00 71.81 72 GLU A C 1
ATOM 564 O O . GLU A 1 72 ? -3.425 14.180 2.775 1.00 71.81 72 GLU A O 1
ATOM 569 N N . PRO A 1 73 ? -1.976 12.859 1.677 1.00 66.00 73 PRO A N 1
ATOM 570 C CA . PRO A 1 73 ? -0.991 13.909 1.547 1.00 66.00 73 PRO A CA 1
ATOM 571 C C . PRO A 1 73 ? -1.484 14.967 0.550 1.00 66.00 73 PRO A C 1
ATOM 573 O O . PRO A 1 73 ? -1.819 14.636 -0.583 1.00 66.00 73 PRO A O 1
ATOM 576 N N . LYS A 1 74 ? -1.490 16.233 0.986 1.00 59.38 74 LYS A N 1
ATOM 577 C CA . LYS A 1 74 ? -1.729 17.412 0.136 1.00 59.38 74 LYS A CA 1
ATOM 578 C C . LYS A 1 74 ? -0.565 17.682 -0.809 1.00 59.38 74 LYS A C 1
ATOM 580 O O . LYS A 1 74 ? 0.592 17.648 -0.315 1.00 59.38 74 LYS A O 1
#

Foldseek 3Di:
DDWDWDQDPVRDTWIKDWDWDWAAPPDPDLDIDTGTDDMDTPDPVVVVVDDPDDDDPVNNSVCRSVVHDDDDDD

Radius of gyration: 14.99 Å; chains: 1; bounding box: 26×32×40 Å

pLDDT: mean 79.04, std 8.0, range [59.38, 89.88]

Secondary structure (DSSP, 8-state):
-EEEEEE-TTS-EEEEEEEEEEEE--STT--EEEEEEEEEE--TTGGGSS-SS---HHHHHHHHHHT---PPP-

Organism: NCBI:txid1751046

InterPro domains:
  IPR060735 YjaZ [PF27200] (6-64)